Protein AF-A0A4Y4X2U7-F1 (afdb_monomer_lite)

Structure (mmCIF, N/CA/C/O backbone):
data_AF-A0A4Y4X2U7-F1
#
_entry.id   AF-A0A4Y4X2U7-F1
#
loop_
_atom_site.group_PDB
_atom_site.id
_atom_site.type_symbol
_atom_site.label_atom_id
_atom_site.label_alt_id
_atom_site.label_comp_id
_atom_site.label_asym_id
_atom_site.label_entity_id
_atom_site.label_seq_id
_atom_site.pdbx_PDB_ins_code
_atom_site.Cartn_x
_atom_site.Cartn_y
_atom_site.Cartn_z
_atom_site.occupancy
_atom_site.B_iso_or_equiv
_atom_site.auth_seq_id
_atom_site.auth_comp_id
_atom_site.auth_asym_id
_atom_site.auth_atom_id
_atom_site.pdbx_PDB_model_num
ATOM 1 N N . GLU A 1 1 ? -8.064 -5.481 27.271 1.00 42.47 1 GLU A N 1
ATOM 2 C CA . GLU A 1 1 ? -8.340 -4.392 28.239 1.00 42.47 1 GLU A CA 1
ATOM 3 C C . GLU A 1 1 ? -8.818 -3.084 27.609 1.00 42.47 1 GLU A C 1
ATOM 5 O O . GLU A 1 1 ? -9.875 -2.625 28.011 1.00 42.47 1 GLU A O 1
ATOM 10 N N . ARG A 1 2 ? -8.168 -2.536 26.570 1.00 48.34 2 ARG A N 1
ATOM 11 C CA . ARG A 1 2 ? -8.531 -1.229 25.965 1.00 48.34 2 ARG A CA 1
ATOM 12 C C . ARG A 1 2 ? -9.981 -1.090 25.462 1.00 48.34 2 ARG A C 1
ATOM 14 O O . ARG A 1 2 ? -10.596 -0.050 25.635 1.00 48.34 2 ARG A O 1
ATOM 21 N N . ILE A 1 3 ? -10.552 -2.144 24.869 1.00 49.56 3 ILE A N 1
ATOM 22 C CA . ILE A 1 3 ? -11.932 -2.119 24.338 1.00 49.56 3 ILE A CA 1
ATOM 23 C C . ILE A 1 3 ? -12.979 -2.123 25.469 1.00 49.56 3 ILE A C 1
ATOM 25 O O . ILE A 1 3 ? -14.063 -1.575 25.306 1.00 49.56 3 ILE A O 1
ATOM 29 N N . ARG A 1 4 ? -12.656 -2.695 26.640 1.00 53.25 4 ARG A N 1
ATOM 30 C CA . ARG A 1 4 ? -13.562 -2.725 27.803 1.00 53.25 4 ARG A CA 1
ATOM 31 C C . ARG A 1 4 ? -13.645 -1.368 28.516 1.00 53.25 4 ARG A C 1
ATOM 33 O O . ARG A 1 4 ? -14.714 -1.047 29.025 1.00 53.25 4 ARG A O 1
ATOM 40 N N . GLU A 1 5 ? -12.566 -0.581 28.521 1.00 51.44 5 GLU A N 1
ATOM 41 C CA . GLU A 1 5 ? -12.557 0.803 29.037 1.00 51.44 5 GLU A CA 1
ATOM 42 C C . GLU A 1 5 ? -13.421 1.734 28.173 1.00 51.44 5 GLU A C 1
ATOM 44 O O . GLU A 1 5 ? -14.291 2.426 28.692 1.00 51.44 5 GLU A O 1
ATOM 49 N N . VAL A 1 6 ? -13.281 1.644 26.847 1.00 50.78 6 VAL A N 1
ATOM 50 C CA . VAL A 1 6 ? -14.009 2.470 25.861 1.00 50.78 6 VAL A CA 1
ATOM 51 C C . VAL A 1 6 ? -15.523 2.190 25.827 1.00 50.78 6 VAL A C 1
ATOM 53 O O . VAL A 1 6 ? -16.296 3.010 25.349 1.00 50.78 6 VAL A O 1
ATOM 56 N N . LEU A 1 7 ? -15.969 1.033 26.329 1.00 52.84 7 LEU A N 1
ATOM 57 C CA . LEU A 1 7 ? -17.392 0.678 26.427 1.00 52.84 7 LEU A CA 1
ATOM 58 C C . LEU A 1 7 ? -18.059 1.152 27.733 1.00 52.84 7 LEU A C 1
ATOM 60 O O . LEU A 1 7 ? -19.288 1.196 27.787 1.00 52.84 7 LEU A O 1
ATOM 64 N N . ARG A 1 8 ? -17.284 1.458 28.789 1.00 48.69 8 ARG A N 1
ATOM 65 C CA . ARG A 1 8 ? -17.803 1.996 30.068 1.00 48.69 8 ARG A CA 1
ATOM 66 C C . ARG A 1 8 ? -17.959 3.509 30.033 1.00 48.69 8 ARG A C 1
ATOM 68 O O . ARG A 1 8 ? -18.878 4.032 30.656 1.00 48.69 8 ARG A O 1
ATOM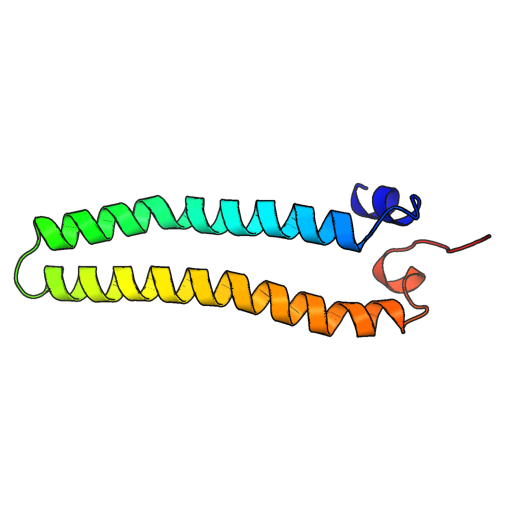 75 N N . GLU A 1 9 ? -17.101 4.197 29.294 1.00 50.75 9 GLU A N 1
ATOM 76 C CA . GLU A 1 9 ? -17.328 5.589 28.942 1.00 50.75 9 GLU A CA 1
ATOM 77 C C . GLU A 1 9 ? -18.351 5.615 27.805 1.00 50.75 9 GLU A C 1
ATOM 79 O O . GLU A 1 9 ? -18.075 5.200 26.685 1.00 50.75 9 GLU A O 1
ATOM 84 N N . ASN A 1 10 ? -19.557 6.123 28.064 1.00 50.66 10 ASN A N 1
ATOM 85 C CA . ASN A 1 10 ? -20.548 6.414 27.017 1.00 50.66 10 ASN A CA 1
ATOM 86 C C . ASN A 1 10 ? -20.026 7.423 25.958 1.00 50.66 10 ASN A C 1
ATOM 88 O O . ASN A 1 10 ? -20.740 7.755 25.012 1.00 50.66 10 ASN A O 1
ATOM 92 N N . GLU A 1 11 ? -18.772 7.869 26.064 1.00 48.06 11 GLU A N 1
ATOM 93 C CA . GLU A 1 11 ? -18.028 8.612 25.056 1.00 48.06 11 GLU A CA 1
ATOM 94 C C . GLU A 1 11 ? -17.435 7.695 23.970 1.00 48.06 11 GLU A C 1
ATOM 96 O O . GLU A 1 11 ? -16.231 7.540 23.788 1.00 48.06 11 GLU A O 1
ATOM 101 N N . GLY A 1 12 ? -18.342 7.171 23.147 1.00 56.53 12 GLY A N 1
ATOM 102 C CA . GLY A 1 12 ? -18.124 7.136 21.705 1.00 56.53 12 GLY A CA 1
ATOM 103 C C . GLY A 1 12 ? -17.344 5.946 21.151 1.00 56.53 12 GLY A C 1
ATOM 104 O O . GLY A 1 12 ? -16.246 6.108 20.623 1.00 56.53 12 GLY A O 1
ATOM 105 N N . ILE A 1 13 ? -18.008 4.791 21.042 1.00 60.47 13 ILE A N 1
ATOM 106 C CA . ILE A 1 13 ? -17.652 3.722 20.082 1.00 60.47 13 ILE A CA 1
ATOM 107 C C . ILE A 1 13 ? -17.346 4.322 18.691 1.00 60.47 13 ILE A C 1
ATOM 109 O O . ILE A 1 13 ? -16.385 3.929 18.034 1.00 60.47 13 ILE A O 1
ATOM 113 N N . ALA A 1 14 ? -18.103 5.345 18.281 1.00 63.34 14 ALA A N 1
ATOM 114 C CA . ALA A 1 14 ? -17.864 6.106 17.056 1.00 63.34 14 ALA A CA 1
ATOM 115 C C . ALA A 1 14 ? -16.489 6.811 17.024 1.00 63.34 14 ALA A C 1
ATOM 117 O O . ALA A 1 14 ? -15.803 6.776 16.004 1.00 63.34 14 ALA A O 1
ATOM 118 N N . LYS A 1 15 ? -16.047 7.404 18.142 1.00 67.44 15 LYS A N 1
ATOM 119 C CA . LYS A 1 15 ? -14.744 8.080 18.277 1.00 67.44 15 LYS A CA 1
ATOM 120 C C . LYS A 1 15 ? -13.589 7.077 18.253 1.00 67.44 15 LYS A C 1
ATOM 122 O O . LYS A 1 15 ? -12.582 7.323 17.593 1.00 67.44 15 LYS A O 1
ATOM 127 N N . ALA A 1 16 ? -13.752 5.926 18.906 1.00 63.97 16 ALA A N 1
ATOM 128 C CA . ALA A 1 16 ? -12.764 4.848 18.889 1.00 63.97 16 ALA A CA 1
ATOM 129 C C . ALA A 1 16 ? -12.596 4.224 17.494 1.00 63.97 16 ALA A C 1
ATOM 131 O O . ALA A 1 16 ? -11.471 3.959 17.073 1.00 63.97 16 ALA A O 1
ATOM 132 N N . ILE A 1 17 ? -13.691 4.059 16.746 1.00 68.19 17 ILE A N 1
ATOM 133 C CA . ILE A 1 17 ? -13.653 3.592 15.352 1.00 68.19 17 ILE A CA 1
ATOM 134 C C . ILE A 1 17 ? -13.007 4.636 14.446 1.00 68.19 17 ILE A C 1
ATOM 136 O O . ILE A 1 17 ? -12.170 4.281 13.623 1.00 68.19 17 ILE A O 1
ATOM 140 N N . HIS A 1 18 ? -13.330 5.918 14.622 1.00 72.25 18 HIS A N 1
ATOM 141 C CA . HIS A 1 18 ? -12.714 6.997 13.853 1.00 72.25 18 HIS A CA 1
ATOM 142 C C . HIS A 1 18 ? -11.192 7.064 14.072 1.00 72.25 18 HIS A C 1
ATOM 144 O O . HIS A 1 18 ? -10.423 7.125 13.113 1.00 72.25 18 HIS A O 1
ATOM 150 N N . LEU A 1 19 ? -10.741 6.977 15.327 1.00 74.19 19 LEU A N 1
ATOM 151 C CA . LEU A 1 19 ? -9.315 6.906 15.665 1.00 74.19 19 LEU A CA 1
ATOM 152 C C . LEU A 1 19 ? -8.655 5.632 15.119 1.00 74.19 19 LEU A C 1
ATOM 154 O O . LEU A 1 19 ? -7.569 5.702 14.544 1.00 74.19 19 LEU A O 1
ATOM 158 N N . GLY A 1 20 ? -9.316 4.479 15.253 1.00 72.25 20 GLY A N 1
ATOM 159 C CA . GLY A 1 20 ? -8.850 3.210 14.694 1.00 72.25 20 GLY A CA 1
ATOM 160 C C . GLY A 1 20 ? -8.699 3.261 13.173 1.00 72.25 20 GLY A C 1
ATOM 161 O O . GLY A 1 20 ? -7.690 2.805 12.648 1.00 72.25 20 GLY A O 1
ATOM 162 N N . TYR A 1 21 ? -9.641 3.892 12.475 1.00 76.94 21 TYR A N 1
ATOM 163 C CA . TYR A 1 21 ? -9.614 4.085 11.026 1.00 76.94 21 TYR A CA 1
ATOM 164 C C . TYR A 1 21 ? -8.463 4.992 10.572 1.00 76.94 21 TYR A C 1
ATOM 166 O O . TYR A 1 21 ? -7.753 4.655 9.624 1.00 76.94 21 TYR A O 1
ATOM 174 N N . ILE A 1 22 ? -8.224 6.117 11.255 1.00 79.12 22 ILE A N 1
ATOM 175 C CA . ILE A 1 22 ? -7.100 7.010 10.923 1.00 79.12 22 ILE A CA 1
ATOM 176 C C . ILE A 1 22 ? -5.765 6.285 11.111 1.00 79.12 22 ILE A C 1
ATOM 178 O O . ILE A 1 22 ? -4.879 6.375 10.262 1.00 79.12 22 ILE A O 1
ATOM 182 N N . ASN A 1 23 ? -5.626 5.533 12.201 1.00 80.44 23 ASN A N 1
ATOM 183 C CA . ASN A 1 23 ? -4.396 4.800 12.482 1.00 80.44 23 ASN A CA 1
ATOM 184 C C . ASN A 1 23 ? -4.194 3.628 11.511 1.00 80.44 23 ASN A C 1
ATOM 186 O O . ASN A 1 23 ? -3.091 3.441 11.005 1.00 80.44 23 ASN A O 1
ATOM 190 N N . ALA A 1 24 ? -5.255 2.880 11.199 1.00 82.25 24 ALA A N 1
ATOM 191 C CA . ALA A 1 24 ? -5.198 1.771 10.252 1.00 82.25 24 ALA A CA 1
ATOM 192 C C . ALA A 1 24 ? -4.906 2.250 8.825 1.00 82.25 24 ALA A C 1
ATOM 194 O O . ALA A 1 24 ? -4.047 1.682 8.158 1.00 82.25 24 ALA A O 1
ATOM 195 N N . SER A 1 25 ? -5.559 3.321 8.363 1.00 80.06 25 SER A N 1
ATOM 196 C CA . SER A 1 25 ? -5.312 3.879 7.025 1.00 80.06 25 SER A CA 1
ATOM 197 C C . SER A 1 25 ? -3.885 4.417 6.880 1.00 80.06 25 SER A C 1
ATOM 199 O O . SER A 1 25 ? -3.243 4.158 5.862 1.00 80.06 25 SER A O 1
ATOM 201 N N . ARG A 1 26 ? -3.341 5.074 7.916 1.00 84.25 26 ARG A N 1
ATOM 202 C CA . ARG A 1 26 ? -1.921 5.464 7.964 1.00 84.25 26 ARG A CA 1
ATOM 203 C C . ARG A 1 26 ? -0.981 4.264 7.916 1.00 84.25 26 ARG A C 1
ATOM 205 O O . ARG A 1 26 ? -0.046 4.282 7.126 1.00 84.25 26 ARG A O 1
ATOM 212 N N . ALA A 1 27 ? -1.240 3.225 8.709 1.00 86.31 27 ALA A N 1
ATOM 213 C CA . ALA A 1 27 ? -0.417 2.016 8.714 1.00 86.31 27 ALA A CA 1
ATOM 214 C C . ALA A 1 27 ? -0.426 1.299 7.351 1.00 86.31 27 ALA A C 1
ATOM 216 O O . ALA A 1 27 ? 0.612 0.835 6.887 1.00 86.31 27 ALA A O 1
ATOM 217 N N . ILE A 1 28 ? -1.580 1.254 6.675 1.00 85.94 28 ILE A N 1
ATOM 218 C CA . ILE A 1 28 ? -1.703 0.693 5.322 1.00 85.94 28 ILE A CA 1
ATOM 219 C C . ILE A 1 28 ? -0.893 1.519 4.320 1.00 85.94 28 ILE A C 1
ATOM 221 O O . ILE A 1 28 ? -0.194 0.949 3.484 1.00 85.94 28 ILE A O 1
ATOM 225 N N . PHE A 1 29 ? -0.964 2.848 4.392 1.00 86.69 29 PHE A N 1
ATOM 226 C CA . PHE A 1 29 ? -0.207 3.711 3.488 1.00 86.69 29 PHE A CA 1
ATOM 227 C C . PHE A 1 29 ? 1.307 3.555 3.685 1.00 86.69 29 PHE A C 1
ATOM 229 O O . PHE A 1 29 ? 2.032 3.342 2.715 1.00 86.69 29 PHE A O 1
ATOM 236 N N . ASP A 1 30 ? 1.769 3.570 4.935 1.00 87.19 30 ASP A N 1
ATOM 237 C CA . ASP A 1 30 ? 3.185 3.414 5.284 1.00 87.19 30 ASP A CA 1
ATOM 238 C C . ASP A 1 30 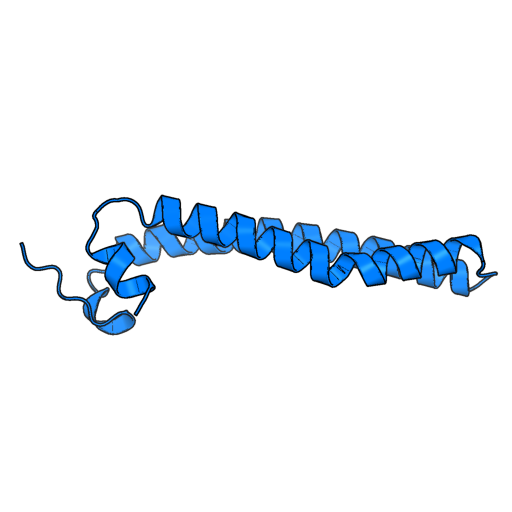? 3.731 2.034 4.869 1.00 87.19 30 ASP A C 1
ATOM 240 O O . ASP A 1 30 ? 4.799 1.926 4.274 1.00 87.19 30 ASP A O 1
ATOM 244 N N . SER A 1 31 ? 2.935 0.971 5.034 1.00 87.75 31 SER A N 1
ATOM 245 C CA . SER A 1 31 ? 3.284 -0.385 4.584 1.00 87.75 31 SER A CA 1
ATOM 246 C C . SER A 1 31 ? 3.476 -0.510 3.067 1.00 87.75 31 SER A C 1
ATOM 248 O O . SER A 1 31 ? 4.138 -1.448 2.619 1.00 87.75 31 SER A O 1
ATOM 250 N N . ASN A 1 32 ? 2.869 0.369 2.268 1.00 91.06 32 ASN A N 1
ATOM 251 C CA . ASN A 1 32 ? 2.891 0.289 0.806 1.00 91.06 32 ASN A CA 1
ATOM 252 C C . ASN A 1 32 ? 3.784 1.358 0.158 1.00 91.06 32 ASN A C 1
ATOM 254 O O . ASN A 1 32 ? 4.068 1.266 -1.040 1.00 91.06 32 ASN A O 1
ATOM 258 N N . ILE A 1 33 ? 4.259 2.346 0.926 1.00 90.12 33 ILE A N 1
ATOM 259 C CA . ILE A 1 33 ? 5.033 3.476 0.400 1.00 90.12 33 ILE A CA 1
ATOM 260 C C . ILE A 1 33 ? 6.366 3.026 -0.204 1.00 90.12 33 ILE A C 1
ATOM 262 O O . ILE A 1 33 ? 6.719 3.445 -1.305 1.00 90.12 33 ILE A O 1
ATOM 266 N N . THR A 1 34 ? 7.059 2.094 0.453 1.00 91.56 34 THR A N 1
ATOM 267 C CA . THR A 1 34 ? 8.328 1.527 -0.024 1.00 91.56 34 THR A CA 1
ATOM 268 C C . THR A 1 34 ? 8.148 0.809 -1.360 1.00 91.56 34 THR A C 1
ATOM 270 O O . THR A 1 34 ? 8.951 0.986 -2.275 1.00 91.56 34 THR A O 1
ATOM 273 N N . SER A 1 35 ? 7.060 0.053 -1.515 1.00 92.12 35 SER A N 1
ATOM 274 C CA . SER A 1 35 ? 6.732 -0.648 -2.761 1.00 92.12 35 SER A CA 1
ATOM 275 C C . SER A 1 35 ? 6.356 0.322 -3.882 1.00 92.12 35 SER A C 1
ATOM 277 O O . SER A 1 35 ? 6.707 0.098 -5.041 1.00 92.12 35 SER A O 1
ATOM 279 N N . LEU A 1 36 ? 5.693 1.432 -3.546 1.00 92.19 36 LEU A N 1
ATOM 280 C CA . LEU A 1 36 ? 5.373 2.485 -4.505 1.00 92.19 36 LEU A CA 1
ATOM 281 C C . LEU A 1 36 ? 6.655 3.143 -5.031 1.00 92.19 36 LEU A C 1
ATOM 283 O O . LEU A 1 36 ? 6.824 3.254 -6.247 1.00 92.19 36 LEU A O 1
ATOM 287 N N . ILE A 1 37 ? 7.585 3.480 -4.128 1.00 93.06 37 ILE A N 1
ATOM 288 C CA . ILE A 1 37 ? 8.917 4.008 -4.462 1.00 93.06 37 ILE A CA 1
ATOM 289 C C . ILE A 1 37 ? 9.676 3.015 -5.347 1.00 93.06 37 ILE A C 1
ATOM 291 O O . ILE A 1 37 ? 10.205 3.407 -6.386 1.00 93.06 37 ILE A O 1
ATOM 295 N N . ALA A 1 38 ? 9.679 1.726 -4.997 1.00 92.06 38 ALA A N 1
ATOM 296 C CA . ALA A 1 38 ? 10.310 0.690 -5.811 1.00 92.06 38 ALA A CA 1
ATOM 297 C C . ALA A 1 38 ? 9.703 0.622 -7.222 1.00 92.06 38 ALA A C 1
ATOM 299 O O . ALA A 1 38 ? 10.448 0.580 -8.199 1.00 92.06 38 ALA A O 1
ATOM 300 N N . SER A 1 39 ? 8.373 0.688 -7.359 1.00 93.38 39 SER A N 1
ATOM 301 C CA . SER A 1 39 ? 7.729 0.708 -8.680 1.00 93.38 39 SER A CA 1
ATOM 302 C C . SER A 1 39 ? 8.112 1.953 -9.489 1.00 93.38 39 SER A C 1
ATOM 304 O O . SER A 1 39 ? 8.391 1.846 -10.679 1.00 93.38 39 SER A O 1
ATOM 306 N N . VAL A 1 40 ? 8.225 3.123 -8.851 1.00 93.75 40 VAL A N 1
ATOM 307 C CA . VAL A 1 40 ? 8.647 4.364 -9.520 1.00 93.75 40 VAL A CA 1
ATOM 308 C C . VAL A 1 40 ? 10.092 4.252 -10.005 1.00 93.75 40 VAL A C 1
ATOM 310 O O . VAL A 1 40 ? 10.382 4.603 -11.149 1.00 93.75 40 VAL A O 1
ATOM 313 N N . LEU A 1 41 ? 10.989 3.707 -9.181 1.00 94.25 41 LEU A N 1
ATOM 314 C CA . LEU A 1 41 ? 12.379 3.462 -9.569 1.00 94.25 41 LEU A CA 1
ATOM 315 C C . LEU A 1 41 ? 12.473 2.462 -10.729 1.00 94.25 41 LEU A C 1
ATOM 317 O O . LEU A 1 41 ? 13.197 2.707 -11.694 1.00 94.25 41 LEU A O 1
ATOM 321 N N . LEU A 1 42 ? 11.703 1.374 -10.680 1.00 92.12 42 LEU A N 1
ATOM 322 C CA . LEU A 1 42 ? 11.633 0.388 -11.761 1.00 92.12 42 LEU A CA 1
ATOM 323 C C . LEU A 1 42 ? 11.052 0.981 -13.049 1.00 92.12 42 LEU A C 1
ATOM 325 O O . LEU A 1 42 ? 11.479 0.608 -14.136 1.00 92.12 42 LEU A O 1
ATOM 329 N N . TYR A 1 43 ? 10.112 1.920 -12.959 1.00 93.00 43 TYR A N 1
ATOM 330 C CA . TYR A 1 43 ? 9.579 2.610 -14.131 1.00 93.00 43 TYR A CA 1
ATOM 331 C C . TYR A 1 43 ? 10.587 3.604 -14.729 1.00 93.00 43 TYR A C 1
ATOM 333 O O . TYR A 1 43 ? 10.706 3.702 -15.954 1.00 93.00 43 TYR A O 1
ATOM 341 N N . ALA A 1 44 ? 11.327 4.322 -13.877 1.00 92.06 44 ALA A N 1
ATOM 342 C CA . ALA A 1 44 ? 12.316 5.315 -14.290 1.00 92.06 44 ALA A CA 1
ATOM 343 C C . ALA A 1 44 ? 13.557 4.677 -14.935 1.00 92.06 44 ALA A C 1
ATOM 345 O O . ALA A 1 44 ? 13.989 5.121 -15.999 1.00 92.06 44 ALA A O 1
ATOM 346 N N . TYR A 1 45 ? 14.100 3.624 -14.319 1.00 92.94 45 TYR A N 1
ATOM 347 C CA . TYR A 1 45 ? 15.348 2.982 -14.751 1.00 92.94 45 TYR A CA 1
ATOM 348 C C . TYR A 1 45 ? 15.145 1.669 -15.520 1.00 92.94 45 TYR A C 1
ATOM 350 O O . TYR A 1 45 ? 16.073 1.184 -16.164 1.00 92.94 45 TYR A O 1
ATOM 358 N N . GLY A 1 46 ? 13.954 1.071 -15.471 1.00 88.44 46 GLY A N 1
ATOM 359 C CA . GLY A 1 46 ? 13.658 -0.173 -16.179 1.00 88.44 46 GLY A CA 1
ATOM 360 C C . GLY A 1 46 ? 13.417 0.028 -17.673 1.00 88.44 46 GLY A C 1
ATOM 361 O O . GLY A 1 46 ? 13.066 1.112 -18.140 1.00 88.44 46 GLY A O 1
ATOM 362 N N . THR A 1 47 ? 13.561 -1.046 -18.447 1.00 91.31 47 THR A N 1
ATOM 363 C CA . THR A 1 47 ? 13.345 -1.055 -19.902 1.00 91.31 47 THR A CA 1
ATOM 364 C C . THR A 1 47 ? 12.366 -2.155 -20.311 1.00 91.31 47 THR A C 1
ATOM 366 O O . THR A 1 47 ? 12.202 -3.156 -19.610 1.00 91.31 47 THR A O 1
ATOM 369 N N . GLY A 1 48 ? 11.672 -1.944 -21.438 1.00 90.25 48 GLY A N 1
ATOM 370 C CA . GLY A 1 48 ? 10.764 -2.919 -22.052 1.00 90.25 48 GLY A CA 1
ATOM 371 C C . GLY A 1 48 ? 9.733 -3.498 -21.077 1.00 90.25 48 GLY A C 1
ATOM 372 O O . GLY A 1 48 ? 8.797 -2.814 -20.665 1.00 90.25 48 GLY A O 1
ATOM 373 N N . ALA A 1 49 ? 9.929 -4.761 -20.694 1.00 90.75 49 ALA A N 1
ATOM 374 C CA . ALA A 1 49 ? 9.050 -5.503 -19.791 1.00 90.75 49 ALA A CA 1
ATOM 375 C C . ALA A 1 49 ? 9.015 -4.940 -18.355 1.00 90.75 49 ALA A C 1
ATOM 377 O O . ALA A 1 49 ? 7.963 -4.961 -17.713 1.00 90.75 49 ALA A O 1
ATOM 378 N N . ILE A 1 50 ? 10.128 -4.387 -17.856 1.00 91.94 50 ILE A N 1
ATOM 379 C CA . ILE A 1 50 ? 10.227 -3.899 -16.468 1.00 91.94 50 ILE A CA 1
ATOM 380 C C . ILE A 1 50 ? 9.340 -2.665 -16.259 1.00 91.94 50 ILE A C 1
ATOM 382 O O . ILE A 1 50 ? 8.710 -2.539 -15.211 1.00 91.94 50 ILE A O 1
ATOM 386 N N . LYS A 1 51 ? 9.200 -1.797 -17.272 1.00 90.94 51 LYS A N 1
ATOM 387 C CA . LYS A 1 51 ? 8.282 -0.646 -17.201 1.00 90.94 51 LYS A CA 1
ATOM 388 C C . LYS A 1 51 ? 6.821 -1.080 -17.093 1.00 90.94 51 LYS A C 1
ATOM 390 O O . LYS A 1 51 ? 6.075 -0.497 -16.312 1.00 90.94 51 LYS A O 1
ATOM 395 N N . GLY A 1 52 ? 6.420 -2.112 -17.840 1.00 92.44 52 GLY A N 1
ATOM 396 C CA . GLY A 1 52 ? 5.064 -2.670 -17.771 1.00 92.44 52 GLY A CA 1
ATOM 397 C C . GLY A 1 52 ? 4.770 -3.329 -16.421 1.00 92.44 52 GLY A C 1
ATOM 398 O O . GLY A 1 52 ? 3.701 -3.123 -15.841 1.00 92.44 52 GLY A O 1
ATOM 399 N N . PHE A 1 53 ? 5.749 -4.055 -15.876 1.00 93.38 53 PHE A N 1
ATOM 400 C CA . PHE A 1 53 ? 5.665 -4.625 -14.533 1.00 93.38 53 PHE A CA 1
ATOM 401 C C . PHE A 1 53 ? 5.546 -3.541 -13.452 1.00 93.38 53 PHE A C 1
ATOM 403 O O . PHE A 1 53 ? 4.670 -3.619 -12.586 1.00 93.38 53 PHE A O 1
ATOM 410 N N . ALA A 1 54 ? 6.378 -2.501 -13.537 1.00 93.25 54 ALA A N 1
ATOM 411 C CA . ALA A 1 54 ? 6.357 -1.364 -12.626 1.00 93.25 54 ALA A CA 1
ATOM 412 C C . ALA A 1 54 ? 5.007 -0.634 -12.649 1.00 93.25 54 ALA A C 1
ATOM 414 O O . ALA A 1 54 ? 4.428 -0.372 -11.596 1.00 93.25 54 ALA A O 1
ATOM 415 N N . LEU A 1 55 ? 4.467 -0.381 -13.845 1.00 93.69 55 LEU A N 1
ATOM 416 C CA . LEU A 1 55 ? 3.170 0.268 -14.023 1.00 93.69 55 LEU A CA 1
ATOM 417 C C . LEU A 1 55 ? 2.032 -0.554 -13.401 1.00 93.69 55 LEU A C 1
ATOM 419 O O . LEU A 1 55 ? 1.230 -0.022 -12.636 1.00 93.69 55 LEU A O 1
ATOM 423 N N . THR A 1 56 ? 1.989 -1.857 -13.687 1.00 94.62 56 THR A N 1
ATOM 424 C CA . THR A 1 56 ? 0.951 -2.759 -13.159 1.00 94.62 56 THR A CA 1
ATOM 425 C C . THR A 1 56 ? 1.023 -2.850 -11.637 1.00 94.62 56 THR A C 1
ATOM 427 O O . THR A 1 56 ? 0.000 -2.776 -10.959 1.00 94.62 56 THR A O 1
ATOM 430 N N . THR A 1 57 ? 2.238 -2.946 -11.091 1.00 93.31 57 THR A N 1
ATOM 431 C CA . THR A 1 57 ? 2.473 -2.987 -9.642 1.00 93.31 57 THR A CA 1
ATOM 432 C C . THR A 1 57 ? 2.024 -1.690 -8.972 1.00 93.31 57 THR A C 1
ATOM 434 O O . THR A 1 57 ? 1.307 -1.739 -7.975 1.00 93.31 57 THR A O 1
ATOM 437 N N . GLY A 1 58 ? 2.372 -0.531 -9.539 1.00 94.00 58 GLY A N 1
ATOM 438 C CA . GLY A 1 58 ? 1.943 0.768 -9.019 1.00 94.00 58 GLY A CA 1
ATOM 439 C C . GLY A 1 58 ? 0.418 0.914 -8.997 1.00 94.00 58 GLY A C 1
ATOM 440 O O . GLY A 1 58 ? -0.153 1.276 -7.968 1.00 94.00 58 GLY A O 1
ATOM 441 N N . ILE A 1 59 ? -0.257 0.554 -10.095 1.00 94.94 59 ILE A N 1
ATOM 442 C CA . ILE A 1 59 ? -1.728 0.568 -10.175 1.00 94.94 59 ILE A CA 1
ATOM 443 C C . ILE A 1 59 ? -2.342 -0.408 -9.161 1.00 94.94 59 ILE A C 1
ATOM 445 O O . ILE A 1 59 ? -3.304 -0.055 -8.480 1.00 94.94 59 ILE A O 1
ATOM 449 N N . GLY A 1 60 ? -1.776 -1.609 -9.013 1.00 94.50 60 GLY A N 1
ATOM 450 C CA . GLY A 1 60 ? -2.245 -2.612 -8.055 1.00 94.50 60 GLY A CA 1
ATOM 451 C C . GLY A 1 60 ? -2.148 -2.145 -6.602 1.00 94.50 60 GLY A C 1
ATOM 452 O O . GLY A 1 60 ? -3.092 -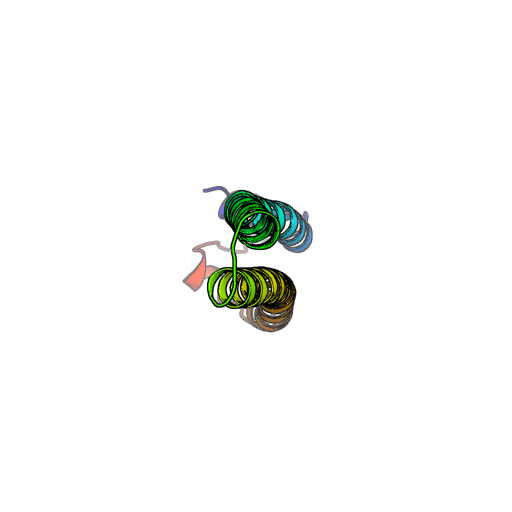2.332 -5.833 1.00 94.50 60 GLY A O 1
ATOM 453 N N . ILE A 1 61 ? -1.052 -1.475 -6.233 1.00 93.31 61 ILE A N 1
ATOM 454 C CA . ILE A 1 61 ? -0.888 -0.888 -4.896 1.00 93.31 61 ILE A CA 1
ATOM 455 C C . ILE A 1 61 ? -1.945 0.196 -4.654 1.00 93.31 61 ILE A C 1
ATOM 457 O O . ILE A 1 61 ? -2.606 0.188 -3.615 1.00 93.31 61 ILE A O 1
ATOM 461 N N . LEU A 1 62 ? -2.159 1.096 -5.618 1.00 90.88 62 LEU A N 1
ATOM 462 C CA . LEU A 1 62 ? -3.180 2.142 -5.501 1.00 90.88 62 LEU A CA 1
ATOM 463 C C . LEU A 1 62 ? -4.591 1.553 -5.364 1.00 90.88 62 LEU A C 1
ATOM 465 O O . LEU A 1 62 ? -5.342 1.954 -4.474 1.00 90.88 62 LEU A O 1
ATOM 469 N N . ALA A 1 63 ? -4.937 0.564 -6.191 1.00 92.38 63 ALA A N 1
ATOM 470 C CA . ALA A 1 63 ? -6.221 -0.129 -6.119 1.00 92.38 63 ALA A CA 1
ATOM 471 C C . ALA A 1 63 ? -6.416 -0.849 -4.772 1.00 92.38 63 ALA A C 1
ATOM 473 O O . ALA A 1 63 ? -7.507 -0.799 -4.198 1.00 92.38 63 ALA A O 1
ATOM 474 N N . SER A 1 64 ? -5.358 -1.468 -4.238 1.00 90.00 64 SER A N 1
ATOM 475 C CA . SER A 1 64 ? -5.360 -2.114 -2.921 1.00 90.00 64 SER A CA 1
ATOM 476 C C . SER A 1 64 ? -5.628 -1.112 -1.795 1.00 90.00 64 SER A C 1
ATOM 478 O O . SER A 1 64 ? -6.518 -1.340 -0.976 1.00 90.00 64 SER A O 1
ATOM 480 N N . ILE A 1 65 ? -4.945 0.039 -1.793 1.00 89.31 65 ILE A N 1
ATOM 481 C CA . ILE A 1 65 ? -5.138 1.093 -0.781 1.00 89.31 65 ILE A CA 1
ATOM 482 C C . ILE A 1 65 ? -6.575 1.626 -0.822 1.00 89.31 65 ILE A C 1
ATOM 484 O O . ILE A 1 65 ? -7.226 1.724 0.219 1.0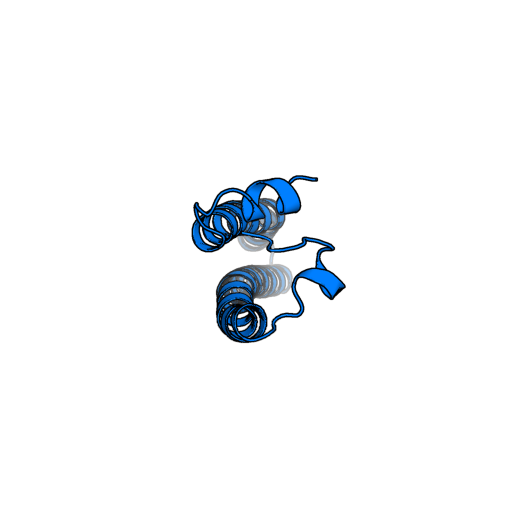0 89.31 65 ILE A O 1
ATOM 488 N N . ILE A 1 66 ? -7.097 1.918 -2.016 1.00 87.62 66 ILE A N 1
ATOM 489 C CA . ILE A 1 66 ? -8.479 2.390 -2.193 1.00 87.62 66 ILE A CA 1
ATOM 490 C C . ILE A 1 66 ? -9.472 1.344 -1.670 1.00 87.62 66 ILE A C 1
ATOM 492 O O . ILE A 1 66 ? -10.373 1.673 -0.895 1.00 87.62 66 ILE A O 1
ATOM 496 N N . THR A 1 67 ? -9.280 0.076 -2.037 1.00 87.19 67 THR A N 1
ATOM 497 C CA . THR A 1 67 ? -10.143 -1.031 -1.603 1.00 87.19 67 THR A CA 1
ATOM 498 C C . THR A 1 67 ? -10.072 -1.241 -0.093 1.00 87.19 67 THR A C 1
ATOM 500 O O . THR A 1 67 ? -11.099 -1.473 0.537 1.00 87.19 67 THR A O 1
ATOM 503 N N . ALA A 1 68 ? -8.895 -1.115 0.520 1.00 84.56 68 ALA A N 1
ATOM 504 C CA . ALA A 1 68 ? -8.733 -1.255 1.961 1.00 84.56 68 ALA A CA 1
ATOM 505 C C . ALA A 1 68 ? -9.445 -0.129 2.728 1.00 84.56 68 ALA A C 1
ATOM 507 O O . ALA A 1 68 ? -10.119 -0.394 3.726 1.00 84.56 68 ALA A O 1
ATOM 508 N N . ILE A 1 69 ? -9.352 1.113 2.241 1.00 80.69 69 ILE A N 1
ATOM 509 C CA . ILE A 1 69 ? -10.003 2.285 2.843 1.00 80.69 69 ILE A CA 1
ATOM 510 C C . ILE A 1 69 ? -11.531 2.187 2.730 1.00 80.69 69 ILE A C 1
ATOM 512 O O . ILE A 1 69 ? -12.243 2.305 3.730 1.00 80.69 69 ILE A O 1
ATOM 516 N N . ILE A 1 70 ? -12.042 1.938 1.523 1.00 80.00 70 ILE A N 1
ATOM 517 C CA . ILE A 1 70 ? -13.488 1.857 1.271 1.00 80.00 70 ILE A C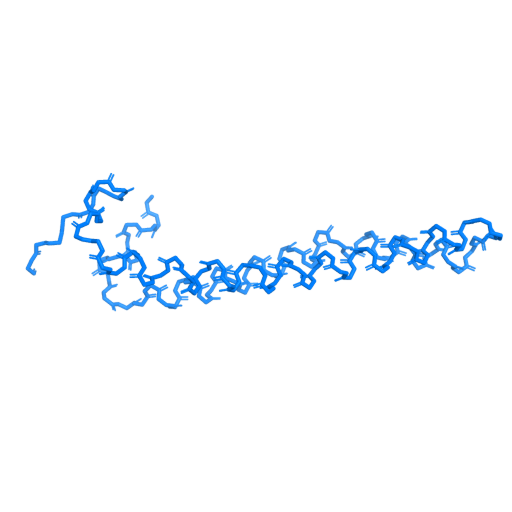A 1
ATOM 518 C C . ILE A 1 70 ? -14.074 0.588 1.902 1.00 80.00 70 ILE A C 1
ATOM 520 O O . ILE A 1 70 ? -15.141 0.632 2.513 1.00 80.00 70 ILE A O 1
ATOM 524 N N . GLY A 1 71 ? -13.368 -0.539 1.804 1.00 77.81 71 GLY A N 1
ATOM 525 C CA . GLY A 1 71 ? -13.797 -1.825 2.344 1.00 77.81 71 GLY A CA 1
ATOM 526 C C . GLY A 1 71 ? -13.923 -1.804 3.863 1.00 77.81 71 GLY A C 1
ATOM 527 O O . GLY A 1 71 ? -14.932 -2.262 4.396 1.00 77.81 71 GLY A O 1
ATOM 528 N N . THR A 1 72 ? -12.961 -1.207 4.573 1.00 73.25 72 THR A N 1
ATOM 529 C CA . THR A 1 72 ? -13.078 -1.052 6.031 1.00 73.25 72 THR A CA 1
ATOM 530 C C . THR A 1 72 ? -14.249 -0.146 6.404 1.00 73.25 72 THR A C 1
ATOM 532 O O . THR A 1 72 ? -15.067 -0.548 7.229 1.00 73.25 72 THR A O 1
ATOM 535 N N . GLN A 1 73 ? -14.414 1.015 5.759 1.00 68.62 73 GLN A N 1
ATOM 536 C CA . GLN A 1 73 ? -15.583 1.890 5.955 1.00 68.62 73 GLN A CA 1
ATOM 537 C C . GLN A 1 73 ? -16.917 1.152 5.744 1.00 68.62 73 GLN A C 1
ATOM 539 O O . GLN A 1 73 ? -17.790 1.214 6.611 1.00 68.62 73 GLN A O 1
ATOM 544 N N . GLY A 1 74 ? -17.060 0.409 4.642 1.00 70.56 74 GLY A N 1
ATOM 545 C CA . GLY A 1 74 ? -18.278 -0.340 4.325 1.00 70.56 74 GLY A CA 1
ATOM 546 C C . GLY A 1 74 ? -18.571 -1.464 5.321 1.00 70.56 74 GLY A C 1
ATOM 547 O O . GLY A 1 74 ? -19.707 -1.607 5.774 1.00 70.56 74 GLY A O 1
ATOM 548 N N . ILE A 1 75 ? -17.550 -2.224 5.729 1.00 69.94 75 ILE A N 1
ATOM 549 C CA . ILE A 1 75 ? -17.699 -3.298 6.722 1.00 69.94 75 ILE A CA 1
ATOM 550 C C . ILE A 1 75 ? -18.081 -2.722 8.087 1.00 69.94 75 ILE A C 1
ATOM 552 O O . ILE A 1 75 ? -19.002 -3.236 8.721 1.00 69.94 75 ILE A O 1
ATOM 556 N N . TYR A 1 76 ? -17.434 -1.643 8.538 1.00 65.81 76 TYR A N 1
ATOM 557 C CA . TYR A 1 76 ? -17.778 -1.017 9.816 1.00 65.81 76 TYR A CA 1
ATOM 558 C C . TYR A 1 76 ? -19.194 -0.434 9.798 1.00 65.81 76 TYR A C 1
ATOM 560 O O . TYR A 1 76 ? -19.954 -0.691 10.731 1.00 65.81 76 TYR A O 1
ATOM 568 N N . GLN A 1 77 ? -19.590 0.276 8.737 1.00 65.50 77 GLN A N 1
ATOM 569 C CA . GLN A 1 77 ? -20.953 0.805 8.600 1.00 65.50 77 GLN A CA 1
ATOM 570 C C . GLN A 1 77 ? -22.017 -0.298 8.522 1.00 65.50 77 GLN A C 1
ATOM 572 O O . GLN A 1 77 ? -23.106 -0.116 9.055 1.00 65.50 77 GLN A O 1
ATOM 577 N N . ALA A 1 78 ? -21.718 -1.446 7.909 1.00 66.06 78 ALA A N 1
ATOM 578 C CA . ALA A 1 78 ? -22.643 -2.578 7.839 1.00 66.06 78 ALA A CA 1
ATOM 579 C C . ALA A 1 78 ? -22.709 -3.391 9.147 1.00 66.06 78 ALA A C 1
ATOM 581 O O . ALA A 1 78 ? -23.758 -3.945 9.491 1.00 66.06 78 ALA A O 1
ATOM 582 N N . LEU A 1 79 ? -21.600 -3.479 9.887 1.00 63.38 79 LEU A N 1
ATOM 583 C CA . LEU A 1 79 ? -21.494 -4.263 11.120 1.00 63.38 79 LEU A CA 1
ATOM 584 C C . LEU A 1 79 ? -21.997 -3.495 12.351 1.00 63.38 79 LEU A C 1
ATOM 586 O O . LEU A 1 79 ? -22.605 -4.096 13.237 1.00 63.38 79 LEU A O 1
ATOM 590 N N . LEU A 1 80 ? -21.808 -2.173 12.393 1.00 62.81 80 LEU A N 1
ATOM 591 C CA . LEU A 1 80 ? -22.285 -1.303 13.471 1.00 62.81 80 LEU A CA 1
ATOM 592 C C . LEU A 1 80 ? -23.789 -1.434 13.777 1.00 62.81 80 LEU A C 1
ATOM 594 O O . LEU A 1 80 ? -24.101 -1.668 14.943 1.00 62.81 80 LEU A O 1
ATOM 598 N N . PRO A 1 81 ? -24.722 -1.370 12.803 1.00 61.56 81 PRO A N 1
ATOM 599 C CA . PRO A 1 81 ? -26.154 -1.538 13.058 1.00 61.56 81 PRO A CA 1
ATOM 600 C C . PRO A 1 81 ? -26.519 -2.955 13.524 1.00 61.56 81 PRO A C 1
ATOM 602 O O . PRO A 1 81 ? -27.479 -3.127 14.275 1.00 61.56 81 PRO A O 1
ATOM 605 N N . LYS A 1 82 ? -25.742 -3.979 13.135 1.00 56.31 82 LYS A N 1
ATOM 606 C CA . LYS A 1 82 ? -25.919 -5.358 13.627 1.00 56.31 82 LYS A CA 1
ATOM 607 C C . LYS A 1 82 ? -25.409 -5.538 15.064 1.00 56.31 82 LYS A C 1
ATOM 609 O O . LYS A 1 82 ? -25.972 -6.335 15.811 1.00 56.31 82 LYS A O 1
ATOM 614 N N . LEU A 1 83 ? -24.388 -4.780 15.469 1.00 53.75 83 LEU A N 1
ATOM 615 C CA . LEU A 1 83 ? -23.857 -4.764 16.837 1.00 53.75 83 LEU A CA 1
ATOM 616 C C . LEU A 1 83 ? -24.725 -3.944 17.802 1.00 53.75 83 LEU A C 1
ATOM 618 O O . LEU A 1 83 ? -24.880 -4.348 18.952 1.00 53.75 83 LEU A O 1
ATOM 622 N N . THR A 1 84 ? -25.327 -2.836 17.361 1.00 54.09 84 THR A N 1
ATOM 623 C CA . THR A 1 84 ? -26.253 -2.046 18.196 1.00 54.09 84 THR A CA 1
ATOM 624 C C . THR A 1 84 ? -27.616 -2.707 18.386 1.00 54.09 84 THR A C 1
ATOM 626 O O . THR A 1 84 ? -28.240 -2.481 19.421 1.00 54.09 84 THR A O 1
ATOM 629 N N . GLN A 1 85 ? -28.076 -3.550 17.451 1.00 50.66 85 GLN A N 1
ATOM 630 C CA . GLN A 1 85 ? -29.339 -4.287 17.609 1.00 50.66 85 GLN A CA 1
ATOM 631 C C . GLN A 1 85 ? -29.223 -5.577 18.432 1.00 50.66 85 GLN A C 1
ATOM 633 O O . GLN A 1 85 ? -30.235 -6.063 18.938 1.00 50.66 85 GLN A O 1
ATOM 638 N N . THR A 1 86 ? -28.022 -6.131 18.635 1.00 41.16 86 THR A N 1
ATOM 639 C CA . THR A 1 86 ? -27.870 -7.327 19.469 1.00 41.16 86 THR A CA 1
ATOM 640 C C . THR A 1 86 ? -27.609 -6.947 20.930 1.00 41.16 86 THR A C 1
ATOM 642 O O . THR A 1 86 ? -26.571 -6.395 21.289 1.00 41.16 86 THR A O 1
ATOM 645 N N . LYS A 1 87 ? -28.521 -7.333 21.834 1.00 49.12 87 LYS A N 1
ATOM 646 C CA . LYS A 1 87 ? -28.317 -7.361 23.304 1.00 49.12 87 LYS A CA 1
ATOM 647 C C . LYS A 1 87 ? -27.201 -8.339 23.743 1.00 49.12 87 LYS A C 1
ATOM 649 O O . LYS A 1 87 ? -27.067 -8.655 24.920 1.00 49.12 87 LYS A O 1
ATOM 654 N N . SER A 1 88 ? -26.381 -8.807 22.804 1.00 50.47 88 SER A N 1
ATOM 655 C CA . SER A 1 88 ? -25.340 -9.819 22.949 1.00 50.47 88 SER A CA 1
ATOM 656 C C . SER A 1 88 ? -23.923 -9.224 23.056 1.00 50.47 88 SER A C 1
ATOM 658 O O . SER A 1 88 ? -22.939 -9.885 22.726 1.00 50.47 88 SER A O 1
ATOM 660 N N . LEU A 1 89 ? -23.787 -7.991 23.558 1.00 53.50 89 LEU A N 1
ATOM 661 C CA . LEU A 1 89 ? -22.490 -7.430 23.982 1.00 53.50 89 LEU A CA 1
ATOM 662 C C . LEU A 1 89 ? -21.858 -8.237 25.137 1.00 53.50 89 LEU A C 1
ATOM 664 O O . LEU A 1 89 ? -20.635 -8.273 25.267 1.00 53.50 89 LEU A O 1
ATOM 668 N N . TYR A 1 90 ? -22.673 -8.944 25.931 1.00 53.50 90 TYR A N 1
ATOM 669 C CA . TYR A 1 90 ? -22.198 -9.840 26.991 1.00 53.50 90 TYR A CA 1
ATOM 670 C C . TYR A 1 90 ? -21.508 -11.099 26.439 1.00 53.50 90 TYR A C 1
ATOM 672 O O . TYR A 1 90 ? -20.506 -11.532 26.989 1.00 53.50 90 TYR A O 1
ATOM 680 N N . PHE A 1 91 ? -21.992 -11.657 25.325 1.00 50.91 91 PHE A N 1
ATOM 681 C CA . PHE A 1 91 ? -21.446 -12.892 24.745 1.00 50.91 91 PHE A CA 1
ATOM 682 C C . PHE A 1 91 ? -20.148 -12.661 23.955 1.00 50.91 91 PHE A C 1
ATOM 684 O O . PHE A 1 91 ? -19.239 -13.477 24.024 1.00 50.91 91 PHE A O 1
ATOM 691 N N . TRP A 1 92 ? -20.037 -11.534 23.238 1.00 53.44 92 TRP A N 1
ATOM 692 C CA . TRP A 1 92 ? -18.869 -11.233 22.393 1.00 53.44 92 TRP A CA 1
ATOM 693 C C . TRP A 1 92 ? -17.755 -10.458 23.109 1.00 53.44 92 TRP A C 1
ATOM 695 O O . TRP A 1 92 ? -16.587 -10.622 22.770 1.00 53.44 92 TRP A O 1
ATOM 705 N N . PHE A 1 93 ? -18.088 -9.622 24.100 1.00 57.94 93 PHE A N 1
ATOM 706 C CA . PHE A 1 93 ? -17.111 -8.770 24.798 1.00 57.94 93 PHE A CA 1
ATOM 707 C C . PHE A 1 93 ? -17.130 -8.932 26.327 1.00 57.94 93 PHE A C 1
ATOM 709 O O . PHE A 1 93 ? -16.319 -8.317 27.028 1.00 57.94 93 PHE A O 1
ATOM 716 N N . GLY A 1 94 ? -18.025 -9.767 26.872 1.00 52.19 94 GLY A N 1
ATOM 717 C CA . GLY A 1 94 ? -18.068 -10.063 28.304 1.00 52.19 94 GLY A CA 1
ATOM 718 C C . GLY A 1 94 ? -18.350 -8.838 29.175 1.00 52.19 94 GLY A C 1
ATOM 719 O O . GLY A 1 94 ? -17.791 -8.750 30.268 1.00 52.19 94 GLY A O 1
ATOM 720 N N . VAL A 1 95 ? -19.120 -7.852 28.696 1.00 55.78 95 VAL A N 1
ATOM 721 C CA . VAL A 1 95 ? -19.432 -6.626 29.456 1.00 55.78 95 VAL A CA 1
ATOM 722 C C . VAL A 1 95 ? -20.912 -6.598 29.822 1.00 55.78 95 VAL A C 1
ATOM 724 O O . VAL A 1 95 ? -21.786 -6.657 28.958 1.00 55.78 95 VAL A O 1
ATOM 727 N N . ASN A 1 96 ? -21.187 -6.526 31.127 1.00 40.03 96 ASN A N 1
ATOM 728 C CA . ASN A 1 96 ? -22.532 -6.428 31.682 1.00 40.03 96 ASN A CA 1
ATOM 729 C C . ASN A 1 96 ? -22.971 -4.961 31.670 1.00 40.03 96 ASN A C 1
ATOM 731 O O . ASN A 1 96 ? -22.401 -4.140 32.386 1.00 40.03 96 ASN A O 1
ATOM 735 N N . LYS A 1 97 ? -23.973 -4.628 30.854 1.00 47.66 97 LYS A N 1
ATOM 736 C CA . LYS A 1 97 ? -24.611 -3.311 30.885 1.00 47.66 97 LYS A CA 1
ATOM 737 C C . LYS A 1 97 ? -25.592 -3.308 32.062 1.00 47.66 97 LYS A C 1
ATOM 739 O O . LYS A 1 97 ? -26.750 -3.687 31.900 1.00 47.66 97 LYS A O 1
ATOM 744 N N . ARG A 1 98 ? -25.118 -2.957 33.260 1.00 39.66 98 ARG A N 1
ATOM 745 C CA . ARG A 1 98 ? -25.981 -2.669 34.414 1.00 39.66 98 ARG A CA 1
ATOM 746 C C . ARG A 1 98 ? -25.850 -1.197 34.791 1.00 39.66 98 ARG A C 1
ATOM 748 O O . ARG A 1 98 ? -24.755 -0.796 35.159 1.00 39.66 98 ARG A O 1
ATOM 755 N N . ALA A 1 99 ? -27.004 -0.531 34.671 1.00 39.28 99 ALA A N 1
ATOM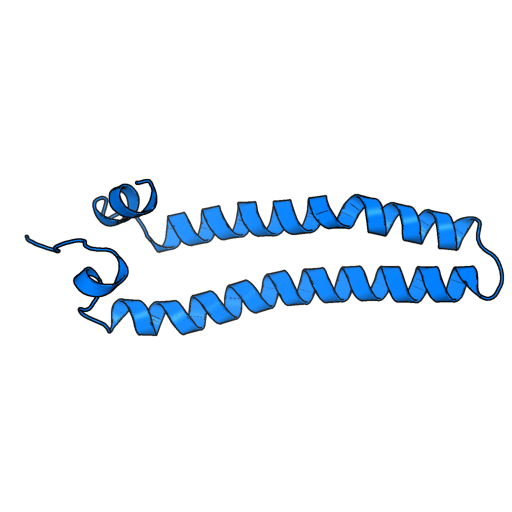 756 C CA . ALA A 1 99 ? -27.451 0.743 35.242 1.00 39.28 99 ALA A CA 1
ATOM 757 C C . ALA A 1 99 ? -26.476 1.922 35.158 1.00 39.28 99 ALA A C 1
ATOM 759 O O . ALA A 1 99 ? -25.502 1.954 35.936 1.00 39.28 99 ALA A O 1
#

Organism: Helicobacter pylori (NCBI:txid210)

pLDDT: mean 73.38, std 18.0, range [39.28, 94.94]

Foldseek 3Di:
DVVQVVVVPPPPPPVVLVVVLVVVLVVLCVVCVVVLVVLVVQCVPPDDVSVVVSVVSNVVSVVVSVCVNVVSVVCCVVVVVVVVPDPCCCVPPVDDPDD

Secondary structure (DSSP, 8-state):
-HHHHHHHS-S-HHHHHHHHHHHHHHHHHHHHHHHHHHHHHHHHH--THHHHHHHHHHHHHHHHHHHHHHHHHHHHHHHHHHHHH-STHHHHH------

Radius of gyration: 20.25 Å; chains: 1; bounding box: 45×22×57 Å

Sequence (99 aa):
ERIREVLRENEGIAKAIHLGYINASRAIFDSNITSLIASVLLYAYGTGAIKGFALTTGIGILASIITAIIGTQGIYQALLPKLTQTKSLYFWFGVNKRA

InterPro domains:
  IPR022813 Protein-export membrane protein SecD/SecF, archaeal and bacterial [PTHR30081] (1-82)